Protein AF-X2D3D5-F1 (afdb_monomer)

Nearest PDB structures (foldseek):
  8b2l-assembly1_U1  TM=9.956E-01  e=7.265E-17  Nicotiana tabacum
  7qiz-assembly1_TA  TM=9.964E-01  e=7.758E-17  Solanum lycopersicum
  8r57-assembly1_S  TM=9.947E-01  e=2.530E-16  Triticum aestivum
  5mei-assembly1_T  TM=9.837E-01  e=6.260E-13  Saccharomyces cerevisiae S288C
  6fyy-assembly1_S  TM=9.856E-01  e=2.180E-12  Kluyveromyces lactis NRRL Y-1140

Radius of gyration: 14.17 Å; Cα contacts (8 Å, |Δi|>4): 121; chains: 1; bounding box: 35×25×37 Å

InterPro domains:
  IPR001892 Small ribosomal subunit protein uS13 [PF00416] (1-98)
  IPR001892 Small ribosomal subunit protein uS13 [PIRSF002134] (1-98)
  IPR010979 Small ribosomal subunit protein uS13-like, H2TH [SSF46946] (1-98)

Solvent-accessible surface area (backbone atoms only — not comparable to full-atom values): 5656 Å² total; per-residue (Å²): 134,72,91,63,54,36,86,35,39,36,42,61,25,48,42,73,38,51,76,36,47,60,70,52,32,47,50,42,33,64,69,54,73,45,69,67,81,44,37,43,62,73,57,48,74,66,58,50,51,48,39,50,49,40,57,68,40,38,63,83,70,71,45,59,70,88,76,39,82,40,63,53,39,91,91,77,58,48,70,43,59,48,48,41,66,58,38,58,50,52,52,48,58,59,56,79,68,109

Structure (mmCIF, N/CA/C/O backbone):
data_AF-X2D3D5-F1
#
_entry.id   AF-X2D3D5-F1
#
loop_
_atom_site.group_PDB
_atom_site.id
_atom_site.type_symbol
_atom_site.label_atom_id
_atom_site.label_alt_id
_atom_site.label_comp_id
_atom_site.label_asym_id
_atom_site.label_entity_id
_atom_site.label_seq_id
_atom_site.pdbx_PDB_ins_code
_atom_site.Cartn_x
_atom_site.Cartn_y
_atom_site.Cartn_z
_atom_site.occupancy
_atom_site.B_iso_or_equiv
_atom_site.auth_seq_id
_atom_site.auth_comp_id
_atom_site.auth_asym_id
_atom_site.auth_atom_id
_atom_site.pdbx_PDB_model_num
ATOM 1 N N . ASN A 1 1 ? 10.020 1.811 6.092 1.00 56.62 1 ASN A N 1
ATOM 2 C CA . ASN A 1 1 ? 9.816 2.307 7.473 1.00 56.62 1 ASN A CA 1
ATOM 3 C C . ASN A 1 1 ? 9.250 3.712 7.433 1.00 56.62 1 ASN A C 1
ATOM 5 O O . ASN A 1 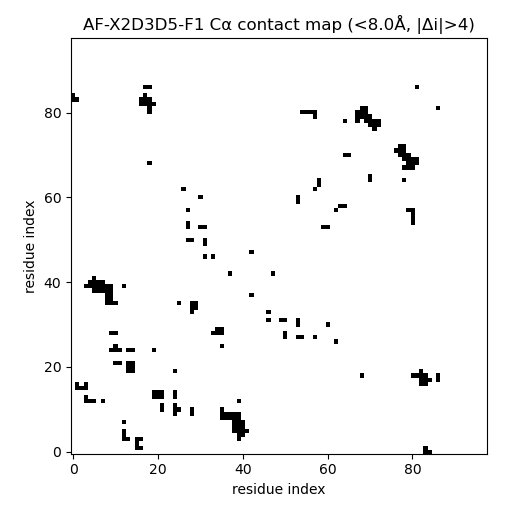1 ? 10.004 4.671 7.380 1.00 56.62 1 ASN A O 1
ATOM 9 N N . THR A 1 2 ? 7.926 3.819 7.384 1.00 71.50 2 THR A N 1
ATOM 10 C CA . THR A 1 2 ? 7.183 5.087 7.306 1.00 71.50 2 THR A CA 1
ATOM 11 C C . THR A 1 2 ? 6.203 5.136 8.468 1.00 71.50 2 THR A C 1
ATOM 13 O O . THR A 1 2 ? 5.487 4.160 8.685 1.00 71.50 2 THR A O 1
ATOM 16 N N . ASN A 1 3 ? 6.173 6.250 9.201 1.00 77.19 3 ASN A N 1
ATOM 17 C CA . ASN A 1 3 ? 5.231 6.441 10.302 1.00 77.19 3 ASN A CA 1
ATOM 18 C C . ASN A 1 3 ? 3.823 6.690 9.747 1.00 77.19 3 ASN A C 1
ATOM 20 O O . ASN A 1 3 ? 3.641 7.477 8.818 1.00 77.19 3 ASN A O 1
ATOM 24 N N . VAL A 1 4 ? 2.835 6.005 10.320 1.00 80.19 4 VAL A N 1
ATOM 25 C CA . VAL A 1 4 ? 1.433 6.041 9.893 1.00 80.19 4 VAL A CA 1
ATOM 26 C C . VAL A 1 4 ? 0.611 6.817 10.924 1.00 80.19 4 VAL A C 1
ATOM 28 O O . VAL A 1 4 ? 0.771 6.607 12.124 1.00 80.19 4 VAL A O 1
ATOM 31 N N . ASP A 1 5 ? -0.267 7.716 10.470 1.00 83.38 5 ASP A N 1
ATOM 32 C CA . ASP A 1 5 ? -1.137 8.496 11.359 1.00 83.38 5 ASP A CA 1
ATOM 33 C C . ASP A 1 5 ? -2.274 7.630 11.925 1.00 83.38 5 ASP A C 1
ATOM 35 O O . ASP A 1 5 ? -3.190 7.220 11.207 1.00 83.38 5 ASP A O 1
ATOM 39 N N . GLY A 1 6 ? -2.229 7.386 13.238 1.00 84.00 6 GLY A N 1
ATOM 40 C CA . GLY A 1 6 ? -3.218 6.593 13.968 1.00 84.00 6 GLY A CA 1
ATOM 41 C C . GLY A 1 6 ? -4.605 7.236 14.067 1.00 84.00 6 GLY A C 1
ATOM 42 O O . GLY A 1 6 ? -5.579 6.534 14.342 1.00 84.00 6 GLY A O 1
ATOM 43 N N . LYS A 1 7 ? -4.736 8.548 13.820 1.00 86.62 7 LYS A N 1
ATOM 44 C CA . LYS A 1 7 ? -6.039 9.233 13.860 1.00 86.62 7 LYS A CA 1
ATOM 45 C C . LYS A 1 7 ? -6.892 8.920 12.637 1.00 86.62 7 LYS A C 1
ATOM 47 O O . LYS A 1 7 ? -8.116 9.029 12.709 1.00 86.62 7 LYS A O 1
ATOM 52 N N . GLN A 1 8 ? -6.284 8.544 11.517 1.00 87.81 8 GLN A N 1
ATOM 53 C CA . GLN A 1 8 ? -7.006 8.267 10.279 1.00 87.81 8 GLN A CA 1
ATOM 54 C C . GLN A 1 8 ? -7.568 6.842 10.254 1.00 87.81 8 GLN A C 1
ATOM 56 O O . GLN A 1 8 ? -7.077 5.936 10.930 1.00 87.81 8 GLN A O 1
ATOM 61 N N . LYS A 1 9 ? -8.612 6.631 9.441 1.00 89.06 9 LYS A N 1
ATOM 62 C CA . LYS A 1 9 ? -9.087 5.273 9.139 1.00 89.06 9 LYS A CA 1
ATOM 63 C C . LYS A 1 9 ? -7.977 4.490 8.445 1.00 89.06 9 LYS A C 1
ATOM 65 O O . LYS A 1 9 ? -7.252 5.055 7.623 1.00 89.06 9 LYS A O 1
ATOM 70 N N . ILE A 1 10 ? -7.912 3.189 8.708 1.00 86.62 10 ILE A N 1
ATOM 71 C CA . ILE A 1 10 ? -6.834 2.299 8.245 1.00 86.62 10 ILE A CA 1
ATOM 72 C C . ILE A 1 10 ? -6.616 2.401 6.728 1.00 86.62 10 ILE A C 1
ATOM 74 O O . ILE A 1 10 ? -5.482 2.534 6.272 1.00 86.62 10 ILE A O 1
ATOM 78 N N . MET A 1 11 ? -7.701 2.456 5.944 1.00 84.88 11 MET A N 1
ATOM 79 C CA . MET A 1 11 ? -7.623 2.583 4.482 1.00 84.88 11 MET A CA 1
ATOM 80 C C . MET A 1 11 ? -6.845 3.814 4.006 1.00 84.88 11 MET A C 1
ATOM 82 O O . MET A 1 11 ? -6.181 3.746 2.975 1.00 84.88 11 MET A O 1
ATOM 86 N N . PHE A 1 12 ? -6.952 4.939 4.715 1.00 87.94 12 PHE A N 1
ATOM 87 C CA . PHE A 1 12 ? -6.240 6.171 4.371 1.00 87.94 12 PHE A CA 1
ATOM 88 C C . PHE A 1 12 ? -4.861 6.200 5.009 1.00 87.94 12 PHE A C 1
ATOM 90 O O . PHE A 1 12 ? -3.888 6.547 4.343 1.00 87.94 12 PHE A O 1
ATOM 97 N N . ALA A 1 13 ? -4.766 5.742 6.252 1.00 88.12 13 ALA A N 1
ATOM 98 C CA . ALA A 1 13 ? -3.520 5.677 6.989 1.00 88.12 13 ALA A CA 1
ATOM 99 C C . ALA A 1 13 ? -2.462 4.855 6.225 1.00 88.12 13 ALA A C 1
ATOM 101 O O . ALA A 1 13 ? -1.327 5.293 6.077 1.00 88.12 13 ALA A O 1
ATOM 102 N N . MET A 1 14 ? -2.856 3.728 5.621 1.00 85.88 14 MET A N 1
ATOM 103 C CA . MET A 1 14 ? -1.969 2.895 4.800 1.00 85.88 14 MET A CA 1
ATOM 104 C C . MET A 1 14 ? -1.430 3.581 3.538 1.00 85.88 14 MET A C 1
ATOM 106 O O . MET A 1 14 ? -0.380 3.187 3.034 1.00 85.88 14 MET A O 1
ATOM 110 N N . THR A 1 15 ? -2.122 4.592 3.005 1.00 87.50 15 THR A N 1
ATOM 111 C CA . THR A 1 15 ? -1.692 5.268 1.766 1.00 87.50 15 THR A CA 1
ATOM 112 C C . THR A 1 15 ? -0.497 6.194 1.954 1.00 87.50 15 THR A C 1
ATOM 114 O O . THR A 1 15 ? 0.085 6.638 0.969 1.00 87.50 1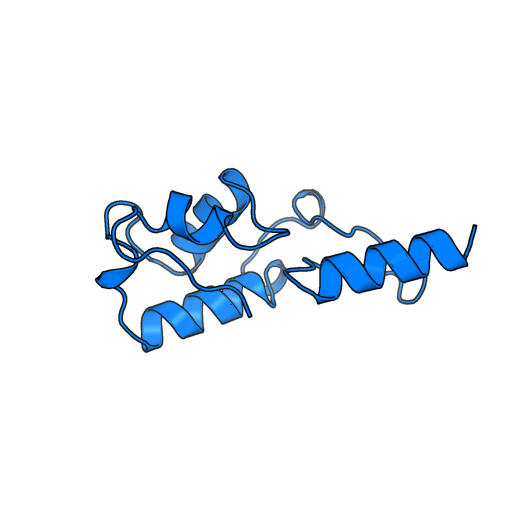5 THR A O 1
ATOM 117 N N . SER A 1 16 ? -0.089 6.454 3.199 1.00 87.56 16 SER A N 1
ATOM 118 C CA . SER A 1 16 ? 1.167 7.155 3.488 1.00 87.56 16 SER A CA 1
ATOM 119 C C . SER A 1 16 ? 2.400 6.335 3.085 1.00 87.56 16 SER A C 1
ATOM 121 O O . SER A 1 16 ? 3.478 6.889 2.869 1.00 87.56 16 SER A O 1
ATOM 123 N N . ILE A 1 17 ? 2.253 5.012 2.955 1.00 87.62 17 ILE A N 1
ATOM 124 C CA . ILE A 1 17 ? 3.325 4.112 2.545 1.00 87.62 17 ILE A CA 1
ATOM 125 C C . ILE A 1 17 ? 3.432 4.137 1.018 1.00 87.62 17 ILE A C 1
ATOM 127 O O . ILE A 1 17 ? 2.519 3.724 0.300 1.00 87.62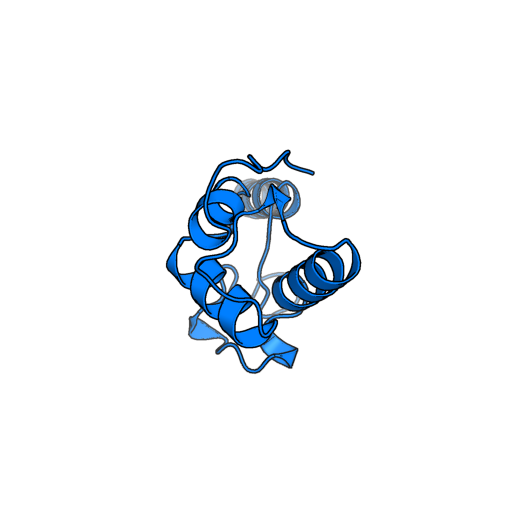 17 ILE A O 1
ATOM 131 N N . LYS A 1 18 ? 4.590 4.567 0.504 1.00 86.81 18 LYS A N 1
ATOM 132 C CA . LYS A 1 18 ? 4.877 4.533 -0.937 1.00 86.81 18 LYS A CA 1
ATOM 133 C C . LYS A 1 18 ? 4.689 3.119 -1.495 1.00 86.81 18 LYS A C 1
ATOM 135 O O . LYS A 1 18 ? 5.186 2.148 -0.925 1.00 86.81 18 LYS A O 1
ATOM 140 N N . GLY A 1 19 ? 3.987 3.007 -2.619 1.00 86.12 19 GLY A N 1
ATOM 141 C CA . GLY A 1 19 ? 3.642 1.723 -3.236 1.00 86.12 19 GLY A CA 1
ATOM 142 C C . GLY A 1 19 ? 2.305 1.135 -2.774 1.00 86.12 19 GLY A C 1
ATOM 143 O O . GLY A 1 19 ? 1.856 0.157 -3.366 1.00 86.12 19 GLY A O 1
ATOM 144 N N . ILE A 1 20 ? 1.625 1.735 -1.787 1.00 89.62 20 ILE A N 1
ATOM 145 C CA . ILE A 1 20 ? 0.279 1.338 -1.355 1.00 89.62 20 ILE A CA 1
ATOM 146 C C . ILE A 1 20 ? -0.727 2.433 -1.724 1.00 89.62 20 ILE A C 1
ATOM 148 O O . ILE A 1 20 ? -0.723 3.531 -1.179 1.00 89.62 20 ILE A O 1
ATOM 152 N N . GLY A 1 21 ? -1.629 2.122 -2.656 1.00 89.56 21 GLY A N 1
ATOM 153 C CA . GLY A 1 21 ? -2.741 3.004 -3.024 1.00 89.56 21 GLY A CA 1
ATOM 154 C C . GLY A 1 21 ? -4.038 2.671 -2.283 1.00 89.56 21 GLY A C 1
ATOM 155 O O . GLY A 1 21 ? -4.177 1.593 -1.710 1.00 89.56 21 GLY A O 1
ATOM 156 N N . ARG A 1 22 ? -5.049 3.550 -2.382 1.00 89.31 22 ARG A N 1
ATOM 157 C CA . ARG A 1 22 ? -6.373 3.364 -1.739 1.00 89.31 22 ARG A CA 1
ATOM 158 C C . ARG A 1 22 ? -7.032 2.023 -2.082 1.00 89.31 22 ARG A C 1
ATOM 160 O O . ARG A 1 22 ? -7.582 1.358 -1.210 1.00 89.31 22 ARG A O 1
ATOM 167 N N . ARG A 1 23 ? -6.970 1.608 -3.354 1.00 88.56 23 ARG A N 1
ATOM 168 C CA . ARG A 1 23 ? -7.545 0.324 -3.800 1.00 88.56 23 ARG A CA 1
ATOM 169 C C . ARG A 1 23 ? -6.778 -0.868 -3.230 1.00 88.56 23 ARG A C 1
ATOM 171 O O . ARG A 1 23 ? -7.401 -1.860 -2.871 1.00 88.56 23 ARG A O 1
ATOM 178 N N . PHE A 1 24 ? -5.453 -0.758 -3.138 1.00 89.56 24 PHE A N 1
ATOM 179 C CA . PHE A 1 24 ? -4.606 -1.811 -2.585 1.00 89.56 24 PHE A CA 1
ATOM 180 C C . PHE A 1 24 ? -4.814 -1.953 -1.079 1.00 89.56 24 PHE A C 1
ATOM 182 O O . PHE A 1 24 ? -5.093 -3.050 -0.612 1.00 89.56 24 PHE A O 1
ATOM 189 N N . ALA A 1 25 ? -4.827 -0.835 -0.349 1.00 89.06 25 ALA A N 1
ATOM 190 C CA . ALA A 1 25 ? -5.148 -0.804 1.074 1.00 89.06 25 ALA A CA 1
ATOM 191 C C . ALA A 1 25 ? -6.509 -1.455 1.376 1.00 89.06 25 ALA A C 1
ATOM 193 O O . ALA A 1 25 ? -6.602 -2.275 2.282 1.00 89.06 25 ALA A O 1
ATOM 194 N N . ASN A 1 26 ? -7.547 -1.161 0.582 1.00 90.06 26 ASN A N 1
ATOM 195 C CA . ASN A 1 26 ? -8.873 -1.764 0.750 1.00 90.06 26 ASN A CA 1
ATOM 196 C C . ASN A 1 26 ? -8.839 -3.296 0.600 1.00 90.06 26 ASN A C 1
ATOM 198 O O . ASN A 1 26 ? -9.372 -4.011 1.446 1.00 90.06 26 ASN A O 1
ATOM 202 N N . ILE A 1 27 ? -8.173 -3.811 -0.439 1.00 89.56 27 ILE A N 1
ATOM 203 C CA . ILE A 1 27 ? -8.044 -5.262 -0.628 1.00 89.56 27 ILE A CA 1
ATOM 204 C C . ILE A 1 27 ? -7.246 -5.889 0.515 1.00 89.56 27 ILE A C 1
ATOM 206 O O . ILE A 1 27 ? -7.688 -6.899 1.052 1.00 89.56 27 ILE A O 1
ATOM 210 N N . CYS A 1 28 ? -6.130 -5.290 0.931 1.00 88.19 28 CYS A N 1
ATOM 211 C CA . CYS A 1 28 ? -5.338 -5.818 2.041 1.00 88.19 28 CYS A CA 1
ATOM 212 C C . CYS A 1 28 ? -6.136 -5.861 3.347 1.00 88.19 28 CYS A C 1
ATOM 214 O O . CYS A 1 28 ? -6.1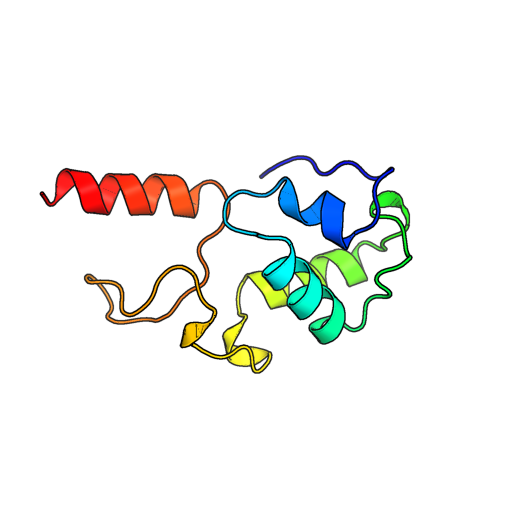07 -6.884 4.020 1.00 88.19 28 CYS A O 1
ATOM 216 N N . CYS A 1 29 ? -6.916 -4.819 3.663 1.00 89.44 29 CYS A N 1
ATOM 217 C CA . CYS A 1 29 ? -7.787 -4.812 4.845 1.00 89.44 29 CYS A CA 1
ATOM 218 C C . CYS A 1 29 ? -8.838 -5.929 4.778 1.00 89.44 29 CYS A C 1
ATOM 220 O O . CYS A 1 29 ? -9.018 -6.662 5.743 1.00 89.44 29 CYS A O 1
ATOM 222 N N . LYS A 1 30 ? -9.473 -6.124 3.613 1.00 88.94 30 LYS A N 1
ATOM 223 C CA . LYS A 1 30 ? -10.444 -7.212 3.404 1.00 88.94 30 LYS A CA 1
ATOM 224 C C . LYS A 1 30 ? -9.824 -8.604 3.488 1.00 88.94 30 LYS A C 1
ATOM 226 O O . LYS A 1 30 ? -10.507 -9.550 3.852 1.00 88.94 30 LYS A O 1
ATOM 2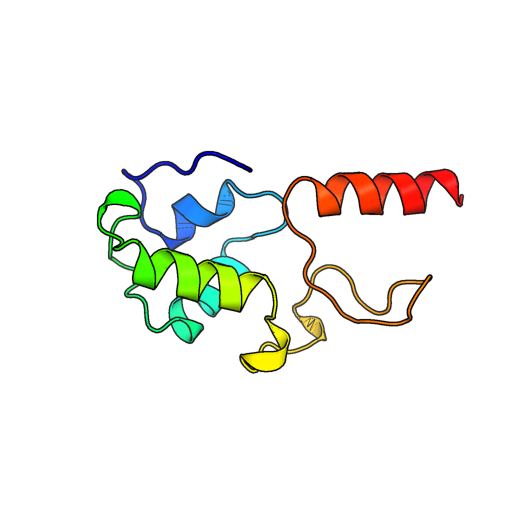31 N N . LYS A 1 31 ? -8.561 -8.754 3.088 1.00 87.88 31 LYS A N 1
ATOM 232 C CA . LYS A 1 31 ? -7.842 -10.035 3.140 1.00 87.88 31 LYS A CA 1
ATOM 233 C C . LYS A 1 31 ? -7.275 -10.340 4.522 1.00 87.88 31 LYS A C 1
ATOM 235 O O . LYS A 1 31 ? -7.175 -11.510 4.860 1.00 87.88 31 LYS A O 1
ATOM 240 N N . ALA A 1 32 ? -6.938 -9.310 5.291 1.00 86.25 32 ALA A N 1
ATOM 241 C CA . A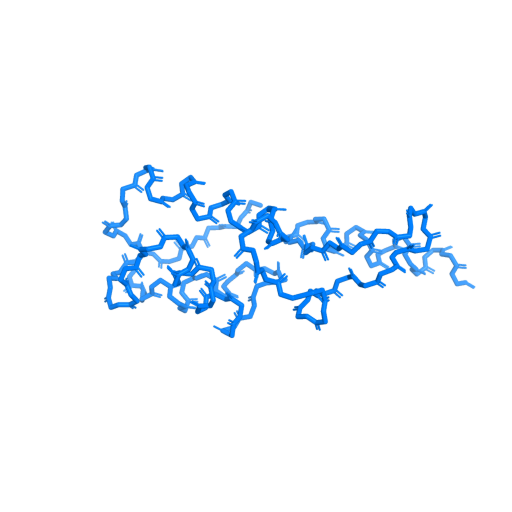LA A 1 32 ? -6.498 -9.418 6.677 1.00 86.25 32 ALA A CA 1
ATOM 242 C C . ALA A 1 32 ? -7.666 -9.519 7.681 1.00 86.25 32 ALA A C 1
ATOM 244 O O . ALA A 1 32 ? -7.411 -9.588 8.875 1.00 86.25 32 ALA A O 1
ATOM 245 N N . ASP A 1 33 ? -8.916 -9.513 7.201 1.00 87.12 33 ASP A N 1
ATOM 246 C CA . ASP A 1 33 ? -10.143 -9.525 8.013 1.00 87.12 33 ASP A CA 1
ATOM 247 C C . ASP A 1 33 ? -10.227 -8.370 9.030 1.00 87.12 33 ASP A C 1
ATOM 249 O O . ASP A 1 33 ? -10.666 -8.513 10.168 1.00 87.12 33 ASP A O 1
ATOM 253 N N . ILE A 1 34 ? -9.775 -7.186 8.608 1.00 85.56 34 ILE A N 1
ATOM 254 C CA . ILE A 1 34 ? -9.767 -5.973 9.428 1.00 85.56 34 ILE A CA 1
ATOM 255 C C . ILE A 1 34 ? -10.913 -5.063 8.993 1.00 85.56 34 ILE A C 1
ATOM 257 O O . ILE A 1 34 ? -11.064 -4.739 7.809 1.00 85.56 34 ILE A O 1
ATOM 261 N N . ASP A 1 35 ? -11.691 -4.588 9.966 1.00 86.62 35 ASP A N 1
ATOM 262 C CA . ASP A 1 35 ? -12.749 -3.616 9.709 1.00 86.62 35 ASP A CA 1
ATOM 263 C C . ASP A 1 35 ? -12.169 -2.283 9.204 1.00 86.62 35 ASP A C 1
ATOM 265 O O . ASP A 1 35 ? -11.342 -1.631 9.844 1.00 86.62 35 ASP A O 1
ATOM 269 N N . MET A 1 36 ? -12.654 -1.849 8.041 1.00 83.50 36 MET A N 1
ATOM 270 C CA . MET A 1 36 ? -12.249 -0.616 7.367 1.00 83.50 36 MET A CA 1
ATOM 271 C C . MET A 1 36 ? -12.684 0.656 8.112 1.00 83.50 36 MET A C 1
ATOM 273 O O . MET A 1 36 ? -12.187 1.744 7.797 1.00 83.50 36 MET A O 1
ATOM 277 N N . ASN A 1 37 ? -13.629 0.553 9.052 1.00 85.94 37 ASN A N 1
ATOM 278 C CA . ASN A 1 37 ? -14.079 1.684 9.862 1.00 85.94 37 ASN A CA 1
ATOM 279 C C . ASN A 1 37 ? -13.210 1.949 11.091 1.00 85.94 37 ASN A C 1
ATOM 281 O O . ASN A 1 37 ? -13.235 3.083 11.579 1.00 85.94 37 ASN A O 1
ATOM 285 N N . LYS A 1 38 ? -12.421 0.963 11.536 1.00 86.69 38 LYS A N 1
ATOM 286 C CA . LYS A 1 38 ? -11.467 1.139 12.633 1.00 86.69 38 LYS A CA 1
ATOM 287 C C . LYS A 1 38 ? -10.423 2.202 12.291 1.00 86.69 38 LYS A C 1
ATOM 289 O O . LYS A 1 38 ? -10.057 2.419 11.123 1.00 86.69 38 LYS A O 1
ATOM 294 N N . ARG A 1 39 ? -9.927 2.881 13.323 1.00 87.31 39 ARG A N 1
ATOM 295 C CA . ARG A 1 39 ? -8.795 3.806 1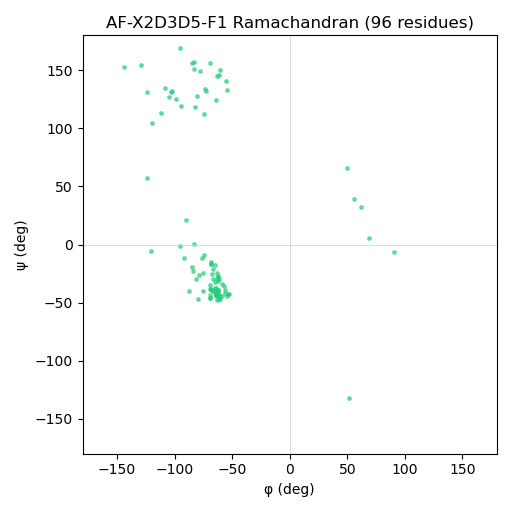3.187 1.00 87.31 39 ARG A CA 1
ATOM 296 C C . ARG A 1 39 ? -7.481 3.043 13.243 1.00 87.31 39 ARG A C 1
ATOM 298 O O . ARG A 1 39 ? -7.376 2.010 13.894 1.00 87.31 39 ARG A O 1
ATOM 305 N N . ALA A 1 40 ? -6.455 3.571 12.581 1.00 84.56 40 ALA A N 1
ATOM 306 C CA . ALA A 1 40 ? -5.140 2.936 12.578 1.00 84.56 40 ALA A CA 1
ATOM 307 C C . ALA A 1 40 ? -4.512 2.840 13.981 1.00 84.56 40 ALA A C 1
ATOM 309 O O . ALA A 1 40 ? -3.746 1.920 14.234 1.00 84.56 40 ALA A O 1
ATOM 310 N N . GLY A 1 41 ? -4.866 3.745 14.899 1.00 84.50 41 GLY A N 1
ATOM 311 C CA . GLY A 1 41 ? -4.426 3.695 16.296 1.00 84.50 41 GLY A CA 1
ATOM 312 C C . GLY A 1 41 ? -5.141 2.656 17.168 1.00 84.50 41 GLY A C 1
ATOM 313 O O . GLY A 1 41 ? -4.695 2.408 18.279 1.00 84.50 41 GLY A O 1
ATOM 314 N N . GLU A 1 42 ? -6.233 2.058 16.689 1.00 86.38 42 GLU A N 1
ATOM 315 C CA . GLU A 1 42 ? -7.004 1.036 17.417 1.00 86.38 42 GLU A CA 1
ATOM 316 C C . GLU A 1 42 ? -6.580 -0.393 17.035 1.00 86.38 42 GLU A C 1
ATOM 318 O O . GLU A 1 42 ? -7.131 -1.362 17.554 1.00 86.38 42 GLU A O 1
ATOM 323 N N . LEU A 1 43 ? -5.622 -0.531 16.111 1.00 84.44 43 LEU A N 1
ATOM 324 C CA . LEU A 1 43 ? -5.094 -1.820 15.678 1.00 84.44 43 LEU A CA 1
ATOM 325 C C . LEU A 1 43 ? -4.214 -2.442 16.760 1.00 84.44 43 LEU A C 1
ATOM 327 O O . LEU A 1 43 ? -3.283 -1.816 17.271 1.00 84.44 43 LEU A O 1
ATOM 331 N N . SER A 1 44 ? -4.463 -3.716 17.042 1.00 89.25 44 SER A N 1
ATOM 332 C CA . SER A 1 44 ? -3.539 -4.533 17.822 1.00 89.25 44 SER A CA 1
ATOM 333 C C . SER A 1 44 ? -2.254 -4.818 17.034 1.00 89.25 44 SER A C 1
ATOM 335 O O . SER A 1 44 ? -2.238 -4.825 15.800 1.00 89.25 44 SER A O 1
ATOM 337 N N . ALA A 1 45 ? -1.164 -5.113 17.746 1.00 87.00 45 ALA A N 1
ATOM 338 C CA . ALA A 1 45 ? 0.102 -5.494 17.115 1.00 87.00 45 ALA A CA 1
ATOM 339 C C . ALA A 1 45 ? -0.039 -6.745 16.221 1.00 87.00 45 ALA A C 1
ATOM 341 O O . ALA A 1 45 ? 0.593 -6.820 15.171 1.00 87.00 45 ALA A O 1
ATOM 342 N N . ALA A 1 46 ? -0.911 -7.687 16.600 1.00 88.62 46 ALA A N 1
ATOM 343 C CA . ALA A 1 46 ? -1.186 -8.896 15.824 1.00 88.62 46 ALA A CA 1
ATOM 344 C C . ALA A 1 46 ? -1.939 -8.601 14.515 1.00 88.62 46 ALA A C 1
ATOM 346 O O . ALA A 1 46 ? -1.580 -9.128 13.464 1.00 88.62 46 ALA A O 1
ATOM 347 N N . GLU A 1 47 ? -2.955 -7.728 14.547 1.00 86.69 47 GLU A N 1
ATOM 348 C CA . GLU A 1 47 ? -3.645 -7.288 13.325 1.00 86.69 47 GLU A CA 1
ATOM 349 C C . GLU A 1 47 ? -2.677 -6.552 12.386 1.00 86.69 47 GLU A C 1
ATOM 351 O O . GLU A 1 47 ? -2.718 -6.758 11.174 1.00 86.69 47 GLU A O 1
ATOM 356 N N . LEU A 1 48 ? -1.773 -5.735 12.937 1.00 86.00 48 LEU A N 1
ATOM 357 C CA . LEU A 1 48 ? -0.731 -5.049 12.169 1.00 86.00 48 LEU A CA 1
ATOM 358 C C . LEU A 1 48 ? 0.218 -6.023 11.464 1.00 86.00 48 LEU A C 1
ATOM 360 O O . LEU A 1 48 ? 0.483 -5.844 10.275 1.00 86.00 48 LEU A O 1
ATOM 364 N N . ASP A 1 49 ? 0.701 -7.048 12.163 1.00 88.69 49 ASP A N 1
ATOM 365 C CA . ASP A 1 49 ? 1.626 -8.038 11.597 1.00 88.69 49 ASP A CA 1
ATOM 366 C C . ASP A 1 49 ? 0.962 -8.890 10.503 1.00 88.69 49 ASP A C 1
ATOM 368 O O . ASP A 1 49 ? 1.521 -9.093 9.419 1.00 88.69 49 ASP A O 1
ATOM 372 N N . ASN A 1 50 ? -0.299 -9.278 10.714 1.00 88.69 50 ASN A N 1
ATOM 373 C CA . ASN A 1 50 ? -1.108 -9.927 9.683 1.00 88.69 50 ASN A CA 1
ATOM 374 C C . ASN A 1 50 ? -1.247 -9.038 8.441 1.00 88.69 50 ASN A C 1
ATOM 376 O O . ASN A 1 50 ? -1.067 -9.499 7.312 1.00 88.69 50 ASN A O 1
ATOM 380 N N . LEU A 1 51 ? -1.514 -7.744 8.630 1.00 87.12 51 LEU A N 1
ATOM 381 C CA . LEU A 1 51 ? -1.633 -6.789 7.531 1.00 87.12 51 LEU A CA 1
ATOM 382 C C . LEU A 1 51 ? -0.301 -6.646 6.774 1.00 87.12 51 LEU A C 1
ATOM 384 O O . LEU A 1 51 ? -0.279 -6.682 5.540 1.00 87.12 51 LEU A O 1
ATOM 388 N N . MET A 1 52 ? 0.823 -6.548 7.489 1.00 85.62 52 MET A N 1
ATOM 389 C CA . MET A 1 52 ? 2.153 -6.502 6.874 1.00 85.62 52 MET A CA 1
ATOM 390 C C . MET A 1 52 ? 2.467 -7.781 6.094 1.00 85.62 52 MET A C 1
ATOM 392 O O . MET A 1 52 ? 2.985 -7.701 4.979 1.00 85.62 52 MET A O 1
ATOM 396 N N . THR A 1 53 ? 2.074 -8.943 6.613 1.00 89.12 53 THR A N 1
ATOM 397 C CA . THR A 1 53 ? 2.231 -10.236 5.935 1.00 89.12 53 THR A CA 1
ATOM 398 C C . THR A 1 53 ? 1.424 -10.291 4.634 1.00 89.12 53 THR A C 1
ATOM 400 O O . THR A 1 53 ? 1.942 -10.728 3.601 1.00 89.12 53 THR A O 1
ATOM 403 N N . VAL A 1 54 ? 0.188 -9.776 4.635 1.00 88.50 54 VAL A N 1
ATOM 404 C CA . VAL A 1 54 ? -0.654 -9.672 3.429 1.00 88.50 54 VAL A CA 1
ATOM 405 C C . VAL A 1 54 ? -0.033 -8.752 2.381 1.00 88.50 54 VAL A C 1
ATOM 407 O O . VAL A 1 54 ? -0.044 -9.069 1.190 1.00 88.50 54 VAL A O 1
ATOM 410 N N . VAL A 1 55 ? 0.534 -7.624 2.811 1.00 87.31 55 VAL A N 1
ATOM 411 C CA . VAL A 1 55 ? 1.200 -6.664 1.919 1.00 87.31 55 VAL A CA 1
ATOM 412 C C . VAL A 1 55 ? 2.495 -7.234 1.340 1.00 87.31 55 VAL A C 1
ATOM 414 O O . VAL A 1 55 ? 2.777 -7.000 0.166 1.00 87.31 55 VAL A O 1
ATOM 417 N N . ALA A 1 56 ? 3.267 -7.980 2.134 1.00 86.69 56 ALA A N 1
ATOM 418 C CA . ALA A 1 56 ? 4.512 -8.604 1.695 1.00 86.69 56 ALA A CA 1
ATOM 419 C C . ALA A 1 56 ? 4.265 -9.747 0.698 1.00 86.69 56 ALA A C 1
ATOM 421 O O . ALA A 1 56 ? 4.993 -9.878 -0.286 1.00 86.69 56 ALA A O 1
ATOM 422 N N . ASN A 1 57 ? 3.210 -10.542 0.913 1.00 85.81 57 ASN A N 1
ATOM 423 C CA . ASN A 1 57 ? 2.914 -11.739 0.123 1.00 85.81 57 ASN A CA 1
ATOM 424 C C . ASN A 1 57 ? 1.511 -11.720 -0.516 1.00 85.81 57 ASN A C 1
ATOM 426 O O . ASN A 1 57 ? 0.742 -12.668 -0.349 1.00 85.81 57 ASN A O 1
ATOM 430 N N . PRO A 1 58 ? 1.155 -10.713 -1.333 1.00 84.75 58 PRO A N 1
ATOM 431 C CA . PRO A 1 58 ? -0.219 -10.525 -1.814 1.00 84.75 58 PRO A CA 1
ATOM 432 C C . PRO A 1 58 ? -0.731 -11.697 -2.667 1.00 84.75 58 PRO A C 1
ATOM 434 O O . PRO A 1 58 ? -1.924 -12.005 -2.668 1.00 84.75 58 PRO A O 1
ATOM 437 N N . ARG A 1 59 ? 0.173 -12.412 -3.348 1.00 84.94 59 ARG A N 1
ATOM 438 C CA . ARG A 1 59 ? -0.161 -13.587 -4.170 1.00 84.94 59 ARG A CA 1
ATOM 439 C C . ARG A 1 59 ? -0.703 -14.747 -3.333 1.00 84.94 59 ARG A C 1
ATOM 441 O O . ARG A 1 59 ? -1.646 -15.411 -3.753 1.00 84.94 59 ARG A O 1
ATOM 448 N N . GLN A 1 60 ? -0.159 -14.955 -2.132 1.00 85.12 60 GLN A N 1
ATOM 449 C CA . GLN A 1 60 ? -0.614 -16.012 -1.220 1.00 85.12 60 GLN A CA 1
ATOM 450 C C . GLN A 1 60 ? -2.040 -15.738 -0.716 1.00 85.12 60 GLN A C 1
ATOM 452 O O . GLN A 1 60 ? 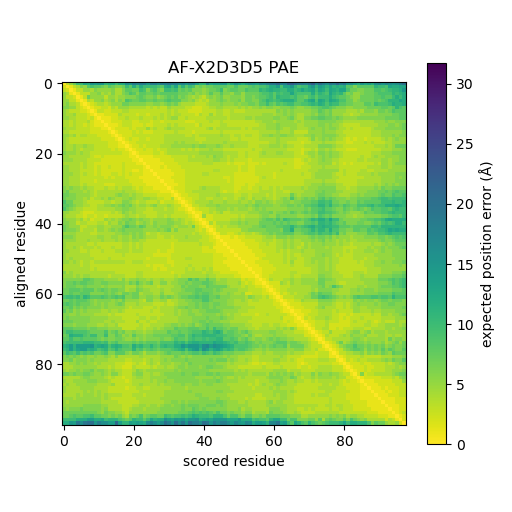-2.830 -16.661 -0.539 1.00 85.12 60 GLN A O 1
ATOM 457 N N . PHE A 1 61 ? -2.420 -14.462 -0.608 1.00 84.81 61 PHE A N 1
ATOM 458 C CA . PHE A 1 61 ? -3.755 -14.027 -0.186 1.00 84.81 61 PHE A CA 1
ATOM 459 C C . PHE A 1 61 ? -4.752 -13.856 -1.348 1.00 84.81 61 PHE A C 1
ATOM 461 O O . PHE A 1 61 ? -5.786 -13.190 -1.212 1.00 84.81 61 PHE A O 1
ATOM 468 N N . LYS A 1 62 ? -4.484 -14.500 -2.494 1.00 82.88 62 LYS A N 1
ATOM 469 C CA . LYS A 1 62 ? -5.345 -14.499 -3.690 1.00 82.88 62 LYS A CA 1
ATOM 470 C C . LYS A 1 62 ? -5.552 -13.103 -4.299 1.00 82.88 62 LYS A C 1
ATOM 472 O O . LYS A 1 62 ? -6.627 -12.818 -4.830 1.00 82.88 62 LYS A O 1
ATOM 477 N N . VAL A 1 63 ? -4.562 -12.212 -4.204 1.00 84.62 63 VAL A N 1
ATOM 478 C CA . VAL A 1 63 ? -4.564 -10.951 -4.962 1.00 84.62 63 VAL A CA 1
ATOM 479 C C . VAL A 1 63 ? -4.077 -11.240 -6.389 1.00 84.62 63 VAL A C 1
ATOM 481 O O . VAL A 1 63 ? -3.018 -11.848 -6.540 1.00 84.62 63 VAL A O 1
ATOM 484 N N . PRO A 1 64 ? -4.814 -10.835 -7.440 1.00 87.19 64 PRO A N 1
ATOM 485 C CA . PRO A 1 64 ? -4.417 -11.111 -8.817 1.00 87.19 64 PRO A CA 1
ATOM 486 C C . PRO A 1 64 ? -3.099 -10.441 -9.225 1.00 87.19 64 PRO A C 1
ATOM 488 O O . PRO A 1 64 ? -2.855 -9.283 -8.888 1.00 87.19 64 PRO A O 1
ATOM 491 N N . ASP A 1 65 ? -2.312 -11.120 -10.062 1.00 85.81 65 ASP A N 1
ATOM 492 C CA . ASP A 1 65 ? -1.007 -10.628 -10.533 1.00 85.81 65 ASP A CA 1
ATOM 493 C C . ASP A 1 65 ? -1.117 -9.305 -11.326 1.00 85.81 65 ASP A C 1
ATOM 495 O O . ASP A 1 65 ? -0.225 -8.456 -11.277 1.00 85.81 65 ASP A O 1
ATOM 499 N N . TRP A 1 66 ? -2.245 -9.059 -12.008 1.00 87.44 66 TRP A N 1
ATOM 500 C CA . TRP A 1 66 ? -2.497 -7.797 -12.716 1.00 87.44 66 TRP A CA 1
ATOM 501 C C . TRP A 1 66 ? -2.696 -6.593 -11.781 1.00 87.44 66 TRP A C 1
ATOM 503 O O . TRP A 1 66 ? -2.642 -5.453 -12.246 1.00 87.44 66 TRP A O 1
ATOM 513 N N . PHE A 1 67 ? -2.922 -6.820 -10.489 1.00 87.12 67 PHE A N 1
ATOM 514 C CA . PHE A 1 67 ? -3.138 -5.768 -9.499 1.00 87.12 67 PHE A CA 1
ATOM 515 C C . PHE A 1 67 ? -1.839 -5.314 -8.813 1.00 87.12 67 PHE A C 1
ATOM 517 O O . PHE A 1 67 ? -1.827 -4.291 -8.131 1.00 87.12 67 PHE A O 1
ATOM 524 N N . LEU A 1 68 ? -0.749 -6.061 -9.006 1.00 88.50 68 LEU A N 1
ATOM 525 C CA . LEU A 1 68 ? 0.555 -5.770 -8.419 1.00 88.50 68 LEU A CA 1
ATOM 526 C C . LEU A 1 68 ? 1.272 -4.646 -9.174 1.00 88.50 68 LEU A C 1
ATOM 528 O O . LEU A 1 68 ? 1.092 -4.479 -10.386 1.00 88.50 68 LEU A O 1
ATOM 532 N N . ASN A 1 69 ? 2.095 -3.880 -8.458 1.00 88.69 69 ASN A N 1
ATOM 533 C CA . ASN A 1 69 ? 2.804 -2.734 -9.026 1.00 88.69 69 ASN A CA 1
ATOM 534 C C . ASN A 1 69 ? 4.047 -3.108 -9.850 1.00 88.69 69 ASN A C 1
ATOM 536 O O . ASN A 1 69 ? 4.384 -2.365 -10.769 1.00 88.69 69 ASN A O 1
ATOM 540 N N . ARG A 1 70 ? 4.693 -4.254 -9.591 1.00 86.62 70 ARG A N 1
ATOM 541 C CA . ARG A 1 70 ? 5.835 -4.741 -10.376 1.00 86.62 70 ARG A CA 1
ATOM 542 C C . ARG A 1 70 ? 5.507 -6.090 -11.003 1.00 86.62 70 ARG A C 1
ATOM 544 O O . ARG A 1 70 ? 5.461 -7.130 -10.346 1.00 86.62 70 ARG A O 1
ATOM 551 N N . LYS A 1 71 ? 5.241 -6.056 -12.307 1.00 87.31 71 LYS A N 1
ATOM 552 C CA . LYS A 1 71 ? 4.840 -7.221 -13.099 1.00 87.31 71 LYS A CA 1
ATOM 553 C C . LYS A 1 71 ? 6.014 -7.681 -13.941 1.00 87.31 71 LYS A C 1
ATOM 555 O O . LYS A 1 71 ? 6.536 -6.872 -14.699 1.00 87.31 71 LYS A O 1
ATOM 560 N N . LYS A 1 72 ? 6.365 -8.967 -13.837 1.00 86.00 72 LYS A N 1
ATOM 561 C CA . LYS A 1 72 ? 7.436 -9.596 -14.621 1.00 86.00 72 LYS A CA 1
ATOM 562 C C . LYS A 1 72 ? 8.729 -8.765 -14.573 1.00 86.00 72 LYS A C 1
ATOM 564 O O . LYS A 1 72 ? 9.146 -8.191 -15.575 1.00 86.00 72 LYS A O 1
ATOM 569 N N . ASP A 1 73 ? 9.322 -8.668 -13.385 1.00 85.94 73 ASP A N 1
ATOM 570 C CA . ASP A 1 73 ? 10.610 -7.988 -13.195 1.00 85.94 73 ASP A CA 1
ATOM 571 C C . ASP A 1 73 ? 11.676 -8.588 -14.134 1.00 85.94 73 ASP A C 1
ATOM 573 O O . ASP A 1 73 ? 11.698 -9.789 -14.393 1.00 85.94 73 ASP A O 1
ATOM 577 N N . TYR A 1 74 ? 12.532 -7.739 -14.700 1.00 81.56 74 TYR A N 1
ATOM 578 C CA . TYR A 1 74 ? 13.519 -8.138 -15.701 1.00 81.56 74 TYR A CA 1
ATOM 579 C C . TYR A 1 74 ? 14.627 -9.047 -15.147 1.00 81.56 74 TYR A C 1
ATOM 581 O O . TYR A 1 74 ? 15.226 -9.788 -15.923 1.00 81.56 74 TYR A O 1
ATOM 589 N N . LYS A 1 75 ? 14.920 -8.991 -13.838 1.00 82.00 75 LYS A N 1
ATOM 590 C CA . LYS A 1 75 ? 15.982 -9.798 -13.210 1.00 82.00 75 LYS A CA 1
ATOM 591 C C . LYS A 1 75 ? 15.528 -11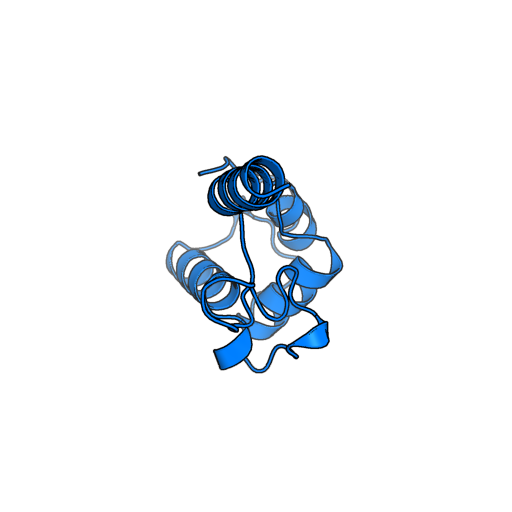.231 -12.939 1.00 82.00 75 LYS A C 1
ATOM 593 O O . LYS A 1 75 ? 16.261 -12.172 -13.212 1.00 82.00 75 LYS A O 1
ATOM 598 N N . ASP A 1 76 ? 14.343 -11.394 -12.362 1.00 82.38 76 ASP A N 1
ATOM 599 C CA . ASP A 1 76 ? 13.860 -12.671 -11.823 1.00 82.38 76 ASP A CA 1
ATOM 600 C C . ASP A 1 76 ? 12.553 -13.160 -12.470 1.00 82.38 76 ASP A C 1
ATOM 602 O O . ASP A 1 76 ? 12.103 -14.269 -12.181 1.00 82.38 76 ASP A O 1
ATOM 606 N N . GLY A 1 77 ? 11.928 -12.364 -13.343 1.00 82.81 77 GLY A N 1
ATOM 607 C CA . GLY A 1 77 ? 10.667 -12.693 -14.012 1.00 82.81 77 GLY A CA 1
ATOM 608 C C . GLY A 1 77 ? 9.458 -12.732 -13.076 1.00 82.81 77 GLY A C 1
ATOM 609 O O . GLY A 1 77 ? 8.364 -13.107 -13.505 1.00 82.81 77 GLY A O 1
ATOM 610 N N . LYS A 1 78 ? 9.625 -12.368 -11.798 1.00 86.50 78 LYS A N 1
ATOM 611 C CA . LYS A 1 78 ? 8.588 -12.530 -10.775 1.00 86.50 78 LYS A CA 1
ATOM 612 C C . LYS A 1 78 ? 7.618 -11.352 -10.770 1.00 86.50 78 LYS A C 1
ATOM 614 O O . LYS A 1 78 ? 7.925 -10.237 -11.192 1.00 86.50 78 LYS A O 1
ATOM 619 N N . PHE A 1 79 ? 6.418 -11.627 -10.269 1.00 86.19 79 PHE A N 1
ATOM 620 C CA . PHE A 1 79 ? 5.401 -10.626 -9.967 1.00 86.19 79 PHE A CA 1
ATOM 621 C C . PHE A 1 79 ? 5.453 -10.336 -8.472 1.00 86.19 79 PHE A C 1
ATOM 623 O O . PHE A 1 79 ? 5.374 -11.264 -7.662 1.00 86.19 79 PHE A O 1
ATOM 630 N N . SER A 1 80 ? 5.602 -9.069 -8.103 1.00 87.56 80 SER A N 1
ATOM 631 C CA . SER A 1 80 ? 5.742 -8.657 -6.710 1.00 87.56 80 SER A CA 1
ATOM 632 C C . SER A 1 80 ? 5.050 -7.324 -6.451 1.00 87.56 80 SER A C 1
ATOM 634 O O . SER A 1 80 ? 4.881 -6.497 -7.350 1.00 87.56 80 SER A O 1
ATOM 636 N N . GLN A 1 81 ? 4.631 -7.132 -5.199 1.00 88.50 81 GLN A N 1
ATOM 637 C CA . GLN A 1 81 ? 4.301 -5.807 -4.699 1.00 88.50 81 GLN A CA 1
ATOM 638 C C . GLN A 1 81 ? 5.534 -5.241 -4.011 1.00 88.50 81 GLN A C 1
ATOM 640 O O . GLN A 1 81 ? 6.018 -5.803 -3.032 1.00 88.50 81 GLN A O 1
ATOM 645 N N . VAL A 1 82 ? 6.029 -4.116 -4.511 1.00 89.81 82 VAL A N 1
ATOM 646 C CA . VAL A 1 82 ? 7.174 -3.421 -3.925 1.00 89.81 82 VAL A CA 1
ATOM 647 C C . VAL A 1 82 ? 6.681 -2.217 -3.127 1.00 89.81 82 VAL A C 1
ATOM 649 O O . VAL A 1 82 ? 5.863 -1.438 -3.616 1.00 89.81 82 VAL A O 1
ATOM 652 N N . VAL A 1 83 ? 7.160 -2.057 -1.894 1.00 90.25 83 VAL A N 1
ATOM 653 C CA . VAL A 1 83 ? 6.707 -1.005 -0.971 1.00 90.25 83 VAL A CA 1
ATOM 654 C C . VAL A 1 83 ? 7.875 -0.217 -0.381 1.00 90.25 83 VAL A C 1
ATOM 656 O O . VAL A 1 83 ? 8.983 -0.735 -0.237 1.00 90.25 83 VAL A O 1
ATOM 659 N N . SER A 1 84 ? 7.611 1.033 0.011 1.00 87.38 84 SER A N 1
ATOM 660 C CA . SER A 1 84 ? 8.554 1.920 0.706 1.00 87.38 84 SER A CA 1
ATOM 661 C C . SER A 1 84 ? 9.904 2.010 -0.028 1.00 87.38 84 SER A C 1
ATOM 663 O O . SER A 1 84 ? 9.932 2.215 -1.238 1.00 87.38 84 SER A O 1
ATOM 665 N N . ASN A 1 85 ? 11.019 1.862 0.687 1.00 88.12 85 ASN A N 1
ATOM 666 C CA . ASN A 1 85 ? 12.370 2.061 0.158 1.00 88.12 85 ASN A CA 1
ATOM 667 C C . ASN A 1 85 ? 12.715 1.087 -0.973 1.00 88.12 85 ASN A C 1
ATOM 669 O O . ASN A 1 85 ? 13.457 1.444 -1.883 1.00 88.12 85 ASN A O 1
ATOM 673 N N . ALA A 1 86 ? 12.158 -0.129 -0.944 1.00 87.81 86 ALA A N 1
ATOM 674 C CA . ALA A 1 86 ? 12.396 -1.105 -1.998 1.00 87.81 86 ALA A CA 1
ATOM 675 C C . ALA A 1 86 ? 11.864 -0.611 -3.351 1.00 87.81 86 ALA A C 1
ATOM 677 O O . ALA A 1 86 ? 12.436 -0.949 -4.383 1.00 87.81 86 ALA A O 1
ATOM 678 N N . LEU A 1 87 ? 10.803 0.209 -3.356 1.00 88.00 87 LEU A N 1
ATOM 679 C CA . LEU A 1 87 ? 10.237 0.774 -4.581 1.00 88.00 87 LEU A CA 1
ATOM 680 C C . LEU A 1 87 ? 11.200 1.788 -5.199 1.00 88.00 87 LEU A C 1
ATOM 682 O O . LEU A 1 87 ? 11.473 1.720 -6.394 1.00 88.00 87 LEU A O 1
ATOM 686 N N . ASP A 1 88 ? 11.742 2.678 -4.367 1.00 87.88 88 ASP A N 1
ATOM 687 C CA . ASP A 1 88 ? 12.686 3.709 -4.797 1.00 87.88 88 ASP A CA 1
ATOM 688 C C . ASP A 1 88 ? 13.997 3.071 -5.311 1.00 87.88 88 ASP A C 1
ATOM 690 O O . ASP A 1 88 ? 14.503 3.467 -6.360 1.00 87.88 88 ASP A O 1
ATOM 694 N N . MET A 1 89 ? 14.513 2.029 -4.640 1.00 90.38 89 MET A N 1
ATOM 695 C CA . MET A 1 89 ? 15.699 1.296 -5.118 1.00 90.38 89 MET A CA 1
ATOM 696 C C . MET A 1 89 ? 15.445 0.589 -6.446 1.00 90.38 89 MET A C 1
ATOM 698 O O . MET A 1 89 ? 16.262 0.661 -7.356 1.00 90.38 89 MET A O 1
ATOM 702 N N . LYS A 1 90 ? 14.291 -0.067 -6.581 1.00 86.62 90 LYS A N 1
ATOM 703 C CA . LYS A 1 90 ? 13.922 -0.760 -7.813 1.00 86.62 90 LYS A CA 1
ATOM 704 C C . LYS A 1 90 ? 13.765 0.195 -8.997 1.00 86.62 90 LYS A C 1
ATOM 706 O O . LYS A 1 90 ? 14.178 -0.152 -10.096 1.00 86.62 90 LYS A O 1
ATOM 711 N N . LEU A 1 91 ? 13.230 1.394 -8.769 1.00 88.25 91 LEU A N 1
ATOM 712 C CA . LEU A 1 91 ? 13.167 2.436 -9.793 1.00 88.25 91 LEU A CA 1
ATOM 713 C C . LEU A 1 91 ? 14.568 2.916 -10.197 1.00 88.25 91 LEU A C 1
ATOM 715 O O . LEU A 1 91 ? 14.826 3.116 -11.379 1.00 88.25 91 LEU A O 1
ATOM 719 N N . ARG A 1 92 ? 15.480 3.072 -9.232 1.00 90.06 92 ARG A N 1
ATOM 720 C CA . ARG A 1 92 ? 16.871 3.448 -9.507 1.00 90.06 92 ARG A CA 1
ATOM 721 C C . ARG A 1 92 ? 17.600 2.390 -10.335 1.00 90.06 92 ARG A C 1
ATOM 723 O O . ARG A 1 92 ? 18.190 2.744 -11.346 1.00 90.06 92 ARG A O 1
ATOM 730 N N . ASP A 1 93 ? 17.489 1.116 -9.961 1.00 89.12 93 ASP A N 1
ATOM 731 C CA . ASP A 1 93 ? 18.034 -0.014 -10.728 1.00 89.12 93 ASP A CA 1
ATOM 732 C C . ASP A 1 93 ? 17.507 -0.037 -12.173 1.00 89.12 93 ASP A C 1
ATOM 734 O O . ASP A 1 93 ? 18.231 -0.398 -13.099 1.00 89.12 93 ASP A O 1
ATOM 738 N N . ASP A 1 94 ? 16.223 0.283 -12.367 1.00 86.25 94 ASP A N 1
ATOM 739 C CA . ASP A 1 94 ? 15.611 0.316 -13.697 1.00 86.25 94 ASP A CA 1
ATOM 740 C C . ASP A 1 94 ? 16.168 1.480 -14.539 1.00 86.25 94 ASP A C 1
ATOM 742 O O . ASP A 1 94 ? 16.332 1.313 -15.747 1.00 86.25 94 ASP A O 1
ATOM 746 N N . LEU A 1 95 ? 16.474 2.624 -13.910 1.00 87.62 95 LEU A N 1
ATOM 747 C CA . LEU A 1 95 ? 17.069 3.801 -14.556 1.00 87.62 95 LEU A CA 1
ATOM 748 C C . LEU A 1 95 ? 18.561 3.626 -14.856 1.00 87.62 95 LEU A C 1
ATOM 750 O O . LEU A 1 95 ? 18.994 4.021 -15.927 1.00 87.62 95 LEU A O 1
ATOM 754 N N . GLU A 1 96 ? 19.338 3.023 -13.954 1.00 90.38 96 GLU A N 1
ATOM 755 C CA . GLU A 1 96 ? 20.769 2.738 -14.174 1.00 90.38 96 GLU A CA 1
ATOM 756 C C . GLU A 1 96 ? 21.002 1.722 -15.307 1.00 90.38 96 GLU A C 1
ATOM 758 O O . GLU A 1 96 ? 22.110 1.606 -15.826 1.00 90.38 96 GLU A O 1
ATOM 763 N N . ARG A 1 97 ? 19.961 0.978 -15.692 1.00 83.38 97 ARG A N 1
ATOM 764 C CA . ARG A 1 97 ? 19.986 0.042 -16.821 1.00 83.38 97 ARG A CA 1
ATOM 765 C C . ARG A 1 97 ? 19.725 0.711 -18.179 1.00 83.38 97 ARG A C 1
ATOM 767 O O . ARG A 1 97 ? 20.034 0.085 -19.192 1.00 83.38 97 ARG A O 1
ATOM 774 N N . LEU A 1 98 ? 19.074 1.879 -18.212 1.00 76.56 98 LEU A N 1
ATOM 775 C CA . LEU A 1 98 ? 18.801 2.621 -19.454 1.00 76.56 98 LEU A CA 1
ATOM 776 C C . LEU A 1 98 ? 20.089 3.226 -20.014 1.00 76.56 98 LEU A C 1
ATOM 778 O O . LEU A 1 98 ? 20.228 3.175 -21.256 1.00 76.56 98 LEU A O 1
#

Organism: Trifolium repens (NCBI:txid3899)

Sequence (98 aa):
NTNVDGKQKIMFAMTSIKGIGRRFANICCKKADIDMNKRAGELSAAELDNLMTVVANPRQFKVPDWFLNRKKDYKDGKFSQVVSNALDMKLRDDLERL

pLDDT: mean 86.25, std 4.21, range [56.62, 90.38]

Foldseek 3Di:
DFDFDQAAFQLVSVCSKALADSVNSVVLCVLLVHDRRHGNVVDDPVSVVSSVVCQFCVVVSVDDLVVAPDALDPPPGDRGRAIHPRVVVSVVVVVVVD

Mean predicted aligned error: 4.93 Å

Secondary structure (DSSP, 8-state):
-----TTSBHHHHGGGSTT--HHHHHHHHHHTT--TTSBGGG--HHHHHHHHHHHH-TTTTT--GGGSSB-S-TTT---B---THHHHHHHHHHHHT-